Protein AF-A0A5Q3S4L8-F1 (afdb_monomer_lite)

Organism: NCBI:txid2666100

Foldseek 3Di:
DPPDDDDPVRLVPDDPVVNVVVVCVVCVVVVNDPPPPPPPPPPDPDDDDD

Secondary structure (DSSP, 8-state):
-------HHHHHTS-HHHHHHHHHHHHHHTT--------------PPPP-

Structure (mmCIF, N/CA/C/O backbone):
data_AF-A0A5Q3S4L8-F1
#
_entry.id   AF-A0A5Q3S4L8-F1
#
loop_
_atom_site.group_PDB
_atom_site.id
_atom_site.type_symbol
_atom_site.label_atom_id
_atom_site.label_alt_id
_atom_site.label_comp_id
_atom_site.label_asym_id
_atom_site.label_entity_id
_atom_site.label_seq_id
_atom_site.pdbx_PDB_ins_code
_atom_site.Cartn_x
_atom_site.Cartn_y
_atom_site.Cartn_z
_atom_site.occupancy
_atom_site.B_iso_or_equiv
_atom_site.auth_seq_id
_atom_site.auth_comp_id
_atom_site.auth_asym_id
_atom_site.auth_atom_id
_atom_site.pdbx_PDB_model_num
ATOM 1 N N . MET A 1 1 ? -6.850 10.127 -18.306 1.00 37.25 1 MET A N 1
ATOM 2 C CA . MET A 1 1 ? -5.404 9.928 -18.069 1.00 37.25 1 MET A CA 1
ATOM 3 C C . MET A 1 1 ? -5.278 8.838 -17.018 1.00 37.25 1 MET A C 1
ATOM 5 O O . MET A 1 1 ? -5.445 9.135 -15.843 1.00 37.25 1 MET A O 1
ATOM 9 N N . ALA A 1 2 ? -5.119 7.575 -17.420 1.00 47.25 2 ALA A N 1
ATOM 10 C CA . ALA A 1 2 ? -4.811 6.518 -16.459 1.00 47.25 2 ALA A C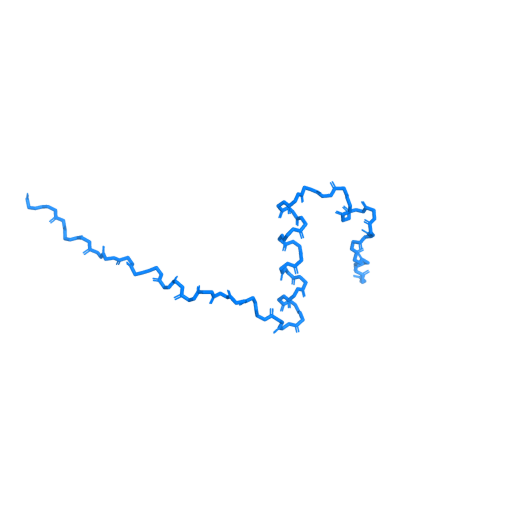A 1
ATOM 11 C C . ALA A 1 2 ? -3.404 6.810 -15.924 1.00 47.25 2 ALA A C 1
ATOM 13 O O . ALA A 1 2 ? -2.437 6.751 -16.680 1.00 47.25 2 ALA A O 1
ATOM 14 N N . LYS A 1 3 ? -3.303 7.251 -14.667 1.00 51.16 3 LYS A N 1
ATOM 15 C CA . LYS A 1 3 ? -2.016 7.479 -14.011 1.00 51.16 3 LYS A CA 1
ATOM 16 C C . LYS A 1 3 ? -1.368 6.105 -13.869 1.00 51.16 3 LYS A C 1
ATOM 18 O O . LYS A 1 3 ? -1.876 5.277 -13.119 1.00 51.16 3 LYS A O 1
ATOM 23 N N . ALA A 1 4 ? -0.331 5.833 -14.660 1.00 63.28 4 ALA A N 1
ATOM 24 C CA . ALA A 1 4 ? 0.474 4.634 -14.477 1.00 63.28 4 ALA A CA 1
ATOM 25 C C . ALA A 1 4 ? 0.947 4.612 -13.015 1.00 63.28 4 ALA A C 1
ATOM 27 O O . ALA A 1 4 ? 1.336 5.655 -12.484 1.00 63.28 4 ALA A O 1
ATOM 28 N N . GLY A 1 5 ? 0.800 3.464 -12.351 1.00 71.62 5 GLY A N 1
ATOM 29 C CA . GLY A 1 5 ? 1.233 3.290 -10.966 1.00 71.62 5 GLY A CA 1
ATOM 30 C C . GLY A 1 5 ? 2.739 3.513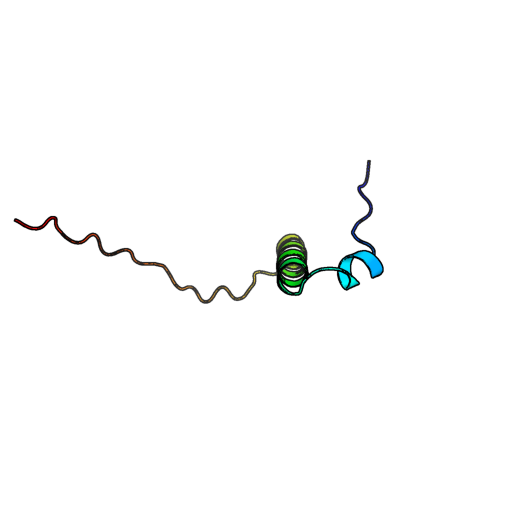 -10.796 1.00 71.62 5 GLY A C 1
ATOM 31 O O . GLY A 1 5 ? 3.463 3.723 -11.768 1.00 71.62 5 GLY A O 1
ATOM 32 N N . LEU A 1 6 ? 3.205 3.451 -9.549 1.00 81.19 6 LEU A N 1
ATOM 33 C CA . LEU A 1 6 ? 4.630 3.535 -9.227 1.00 81.19 6 LEU A CA 1
ATOM 34 C C . LEU A 1 6 ? 5.394 2.354 -9.841 1.00 81.19 6 LEU A C 1
ATOM 36 O O . LEU A 1 6 ? 4.941 1.208 -9.808 1.00 81.19 6 LEU A O 1
ATOM 40 N N . THR A 1 7 ? 6.568 2.635 -10.391 1.00 85.06 7 THR A N 1
ATOM 41 C CA . THR A 1 7 ? 7.513 1.627 -10.872 1.00 85.06 7 THR A CA 1
ATOM 42 C C . THR A 1 7 ? 8.255 0.972 -9.704 1.00 85.06 7 THR A C 1
ATOM 44 O O . THR A 1 7 ? 8.383 1.539 -8.620 1.00 85.06 7 THR A O 1
ATOM 47 N N . ALA A 1 8 ? 8.818 -0.219 -9.930 1.00 81.00 8 ALA A N 1
ATOM 48 C CA . ALA A 1 8 ? 9.585 -0.928 -8.903 1.00 81.00 8 ALA A CA 1
ATOM 49 C C . ALA A 1 8 ? 10.807 -0.130 -8.402 1.00 81.00 8 ALA A C 1
ATOM 51 O O . ALA A 1 8 ? 11.156 -0.216 -7.228 1.00 81.00 8 ALA A O 1
ATOM 52 N N . ALA A 1 9 ? 11.438 0.665 -9.274 1.00 85.88 9 ALA A N 1
ATOM 53 C CA . ALA A 1 9 ? 12.569 1.514 -8.904 1.00 85.88 9 ALA A CA 1
ATOM 54 C C . ALA A 1 9 ? 12.151 2.668 -7.979 1.00 85.88 9 ALA A C 1
ATOM 56 O O . ALA A 1 9 ? 12.877 2.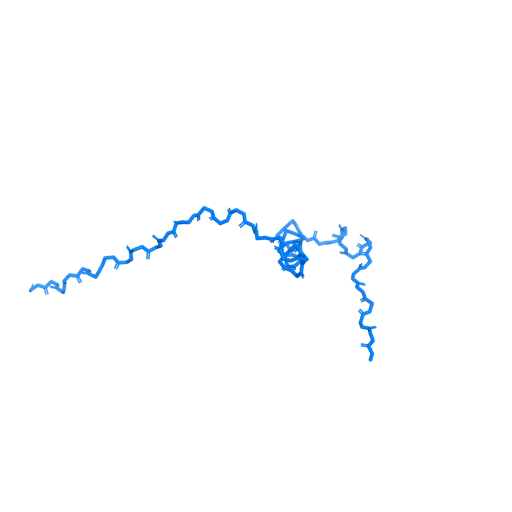994 -7.044 1.00 85.88 9 ALA A O 1
ATOM 57 N N . GLU A 1 10 ? 10.972 3.251 -8.206 1.00 87.12 10 GLU A N 1
ATOM 58 C CA . GLU A 1 10 ? 10.429 4.307 -7.345 1.00 87.12 10 GLU A CA 1
ATOM 59 C C . GLU A 1 10 ? 10.071 3.764 -5.962 1.00 87.12 10 GLU A C 1
ATOM 61 O O . GLU A 1 10 ? 10.410 4.392 -4.966 1.00 87.12 10 GLU A O 1
ATOM 66 N N . VAL A 1 11 ? 9.474 2.568 -5.886 1.00 82.25 11 VAL A N 1
ATOM 67 C CA . VAL A 1 11 ? 9.194 1.900 -4.602 1.00 82.25 11 VAL A CA 1
ATOM 68 C C . VAL A 1 11 ? 10.491 1.549 -3.866 1.00 82.25 11 VAL A C 1
ATOM 70 O O . VAL A 1 11 ? 10.580 1.735 -2.657 1.00 82.25 11 VAL A O 1
ATOM 73 N N . ALA A 1 12 ? 11.526 1.095 -4.579 1.00 84.62 12 ALA A N 1
ATOM 74 C CA . ALA A 1 12 ? 12.819 0.762 -3.977 1.00 84.62 12 ALA A CA 1
ATOM 75 C C . ALA A 1 12 ? 13.580 1.984 -3.430 1.00 84.62 12 ALA A C 1
ATOM 77 O O . ALA A 1 12 ? 14.441 1.829 -2.566 1.00 84.62 12 ALA A O 1
ATOM 78 N N . ALA A 1 13 ? 13.277 3.185 -3.929 1.00 91.88 13 ALA A N 1
ATOM 79 C CA . ALA A 1 13 ? 13.867 4.434 -3.459 1.00 91.88 13 ALA A CA 1
ATOM 80 C C . ALA A 1 13 ? 13.129 5.048 -2.254 1.00 91.88 13 ALA A C 1
ATOM 82 O O . ALA A 1 13 ? 13.626 6.015 -1.675 1.00 91.88 13 ALA A O 1
ATOM 83 N N . MET A 1 14 ? 11.959 4.519 -1.876 1.00 90.50 14 MET A N 1
ATOM 84 C CA . MET A 1 14 ? 11.176 5.023 -0.747 1.00 90.50 14 MET A CA 1
ATOM 85 C C . MET A 1 14 ? 11.855 4.737 0.589 1.00 90.50 14 MET A C 1
ATOM 87 O O . MET A 1 14 ? 12.498 3.701 0.787 1.00 90.50 14 MET A O 1
ATOM 91 N N . SER A 1 15 ? 11.640 5.626 1.558 1.00 93.06 15 SER A N 1
ATOM 92 C CA . SER A 1 15 ? 11.907 5.276 2.948 1.00 93.06 15 SER A CA 1
ATOM 93 C C . SER A 1 15 ? 10.995 4.129 3.389 1.00 93.06 15 SER A C 1
ATOM 95 O O . SER A 1 15 ? 9.915 3.909 2.838 1.00 93.06 15 SER A O 1
ATOM 97 N N . HIS A 1 16 ? 11.402 3.407 4.435 1.00 85.50 16 HIS A N 1
ATOM 98 C CA . HIS A 1 16 ? 10.588 2.317 4.973 1.00 85.50 16 HIS A CA 1
ATOM 99 C C . HIS A 1 16 ? 9.171 2.778 5.360 1.00 85.50 16 HIS A C 1
ATOM 101 O O . HIS A 1 16 ? 8.202 2.070 5.101 1.00 85.50 16 HIS A O 1
ATOM 107 N N . ALA A 1 17 ? 9.048 3.984 5.926 1.00 87.50 17 ALA A N 1
ATOM 108 C CA . ALA A 1 17 ? 7.765 4.559 6.317 1.00 87.50 17 ALA A CA 1
ATOM 109 C C . ALA A 1 17 ? 6.860 4.854 5.108 1.00 87.50 17 ALA A C 1
ATOM 111 O O . ALA A 1 17 ? 5.670 4.551 5.141 1.00 87.50 17 ALA A O 1
ATOM 112 N N . GLU A 1 18 ? 7.420 5.409 4.032 1.00 88.50 18 GLU A N 1
ATOM 113 C CA . GLU A 1 18 ? 6.672 5.698 2.802 1.00 88.50 18 GLU A CA 1
ATOM 114 C C . GLU A 1 18 ? 6.247 4.415 2.084 1.00 88.50 18 GLU A C 1
ATOM 116 O O . GLU A 1 18 ? 5.096 4.300 1.667 1.00 88.50 18 GLU A O 1
ATOM 121 N N . ALA A 1 19 ? 7.142 3.425 1.999 1.00 88.31 19 ALA A N 1
ATOM 122 C CA . ALA A 1 19 ? 6.839 2.132 1.394 1.00 88.31 19 ALA A CA 1
ATOM 123 C C . ALA A 1 19 ? 5.734 1.384 2.159 1.00 88.31 19 ALA A C 1
ATOM 125 O O . ALA A 1 19 ? 4.850 0.798 1.536 1.00 88.31 19 ALA A O 1
ATOM 126 N N . ALA A 1 20 ? 5.756 1.434 3.496 1.00 86.81 20 ALA A N 1
ATOM 127 C CA . ALA A 1 20 ? 4.722 0.836 4.339 1.00 86.81 20 ALA A CA 1
ATOM 128 C C . ALA A 1 20 ? 3.356 1.510 4.134 1.00 86.81 20 ALA A C 1
ATOM 130 O O . ALA A 1 20 ? 2.371 0.827 3.868 1.00 86.81 20 ALA A O 1
ATOM 131 N N . ALA A 1 21 ? 3.305 2.845 4.164 1.00 87.56 21 ALA A N 1
ATOM 132 C CA . ALA A 1 21 ? 2.060 3.583 3.958 1.00 87.56 21 ALA A CA 1
ATOM 133 C C . ALA A 1 21 ? 1.472 3.368 2.552 1.00 87.56 21 ALA A C 1
ATOM 135 O O . ALA A 1 21 ? 0.258 3.246 2.396 1.00 87.56 21 ALA A O 1
ATOM 136 N N . TRP A 1 22 ? 2.325 3.287 1.526 1.00 88.19 22 TRP A N 1
ATOM 137 C CA . TRP A 1 22 ? 1.894 2.947 0.170 1.00 88.19 22 TRP A CA 1
ATOM 138 C C . TRP A 1 22 ? 1.326 1.525 0.087 1.00 88.19 22 TRP A C 1
ATOM 140 O O . TRP A 1 22 ? 0.280 1.320 -0.527 1.00 88.19 22 TRP A O 1
ATOM 150 N N . ALA A 1 23 ? 1.990 0.546 0.708 1.00 86.81 23 ALA A N 1
ATOM 151 C CA . ALA A 1 23 ? 1.507 -0.831 0.729 1.00 86.81 23 ALA A CA 1
ATOM 152 C C . ALA A 1 23 ? 0.133 -0.933 1.412 1.00 86.81 23 ALA A C 1
ATOM 154 O O . ALA A 1 23 ? -0.757 -1.597 0.880 1.00 86.81 23 ALA A O 1
ATOM 155 N N . ASP A 1 24 ? -0.070 -0.222 2.523 1.00 87.25 24 ASP A N 1
ATOM 156 C CA . ASP A 1 24 ? -1.365 -0.153 3.206 1.00 87.25 24 ASP A CA 1
ATOM 157 C C . ASP A 1 24 ? -2.461 0.443 2.308 1.00 87.25 24 ASP A C 1
ATOM 159 O O . ASP A 1 24 ? -3.556 -0.112 2.230 1.00 87.25 24 ASP A O 1
ATOM 163 N N . ASP A 1 25 ? -2.175 1.523 1.574 1.00 86.19 25 ASP A N 1
ATOM 164 C CA . ASP A 1 25 ? -3.126 2.152 0.641 1.00 86.19 25 ASP A CA 1
ATOM 165 C C . ASP A 1 25 ? -3.521 1.214 -0.517 1.00 86.19 25 ASP A C 1
ATOM 167 O O . ASP A 1 25 ? -4.696 1.117 -0.895 1.00 86.19 25 ASP A O 1
ATOM 171 N N . VAL A 1 26 ? -2.556 0.447 -1.041 1.00 87.62 26 VAL A N 1
ATOM 172 C CA . VAL A 1 26 ? -2.807 -0.590 -2.056 1.00 87.62 26 VAL A CA 1
ATOM 173 C C . VAL A 1 26 ? -3.697 -1.696 -1.493 1.00 87.62 26 VAL A C 1
ATOM 175 O O . VAL A 1 26 ? -4.680 -2.078 -2.131 1.00 87.62 26 VAL A O 1
ATOM 178 N N . LEU A 1 27 ? -3.388 -2.204 -0.299 1.00 87.69 27 LEU A N 1
ATOM 179 C CA . LEU A 1 27 ? -4.173 -3.256 0.350 1.00 87.69 27 LEU A CA 1
ATOM 180 C C . LEU A 1 27 ? -5.605 -2.788 0.644 1.00 87.69 27 LEU A C 1
ATOM 182 O O . LEU A 1 27 ? -6.560 -3.494 0.310 1.00 87.69 27 LEU A O 1
ATOM 186 N N . LEU A 1 28 ? -5.770 -1.570 1.164 1.00 86.25 28 LEU A N 1
ATOM 187 C CA . LEU A 1 28 ? -7.076 -0.952 1.401 1.00 86.25 28 LEU A CA 1
ATOM 188 C C . LEU A 1 28 ? -7.885 -0.801 0.110 1.00 86.25 28 LEU A C 1
ATOM 190 O O . LEU A 1 28 ? -9.075 -1.117 0.093 1.00 86.25 28 LEU A O 1
ATOM 194 N N . SER A 1 29 ? -7.244 -0.380 -0.984 1.00 84.81 29 SER A N 1
ATOM 195 C CA . SER A 1 29 ? -7.882 -0.263 -2.303 1.00 84.81 29 SER A CA 1
ATOM 196 C C . SER A 1 29 ? -8.365 -1.611 -2.853 1.00 84.81 29 SER A C 1
ATOM 198 O O . SER A 1 29 ? -9.347 -1.661 -3.593 1.00 84.81 29 SER A O 1
ATOM 200 N N . LEU A 1 30 ? -7.715 -2.713 -2.466 1.00 88.06 30 LEU A N 1
ATOM 201 C CA . LEU A 1 30 ? -8.130 -4.084 -2.789 1.00 88.06 30 LEU A CA 1
ATOM 202 C C . LEU A 1 30 ? -9.194 -4.637 -1.825 1.00 88.06 30 LEU A C 1
ATOM 204 O O . LEU A 1 30 ? -9.623 -5.782 -1.969 1.00 88.06 30 LEU A O 1
ATOM 208 N N . GLY A 1 31 ? -9.627 -3.845 -0.841 1.00 85.50 31 GLY A N 1
ATOM 209 C CA . GLY A 1 31 ? -10.567 -4.268 0.195 1.00 85.50 31 GLY A CA 1
ATOM 210 C C . GLY A 1 31 ? -9.941 -5.165 1.266 1.00 85.50 31 GLY A C 1
ATOM 211 O O . GLY A 1 31 ? -10.667 -5.716 2.095 1.00 85.50 31 GLY A O 1
ATOM 212 N N . VAL A 1 32 ? -8.611 -5.307 1.281 1.00 85.50 32 VAL A N 1
ATOM 213 C CA . VAL A 1 32 ? -7.894 -5.977 2.366 1.00 85.50 32 VAL A CA 1
ATOM 214 C C . VAL A 1 32 ? -7.874 -5.019 3.544 1.00 85.50 32 VAL A C 1
ATOM 216 O O . VAL A 1 32 ? -7.181 -4.003 3.549 1.00 85.50 32 VAL A O 1
ATOM 219 N N . LYS A 1 33 ? -8.685 -5.330 4.551 1.00 74.94 33 LYS A N 1
ATOM 220 C CA . LYS A 1 33 ? -8.700 -4.568 5.790 1.00 74.94 33 LYS A CA 1
ATOM 221 C C . LYS A 1 33 ? -7.454 -4.973 6.581 1.00 74.94 33 LYS A C 1
ATOM 223 O O . LYS A 1 33 ? -7.334 -6.162 6.882 1.00 74.94 33 LYS A O 1
ATOM 228 N N . PRO A 1 34 ? -6.537 -4.047 6.916 1.00 67.56 34 PRO A N 1
ATOM 229 C CA . PRO A 1 34 ? -5.488 -4.375 7.865 1.00 67.56 34 PRO A CA 1
ATOM 230 C C . PRO A 1 34 ? -6.163 -4.861 9.147 1.00 67.56 34 PRO A C 1
ATOM 232 O O . PRO A 1 34 ? -7.261 -4.396 9.487 1.00 67.56 34 PRO A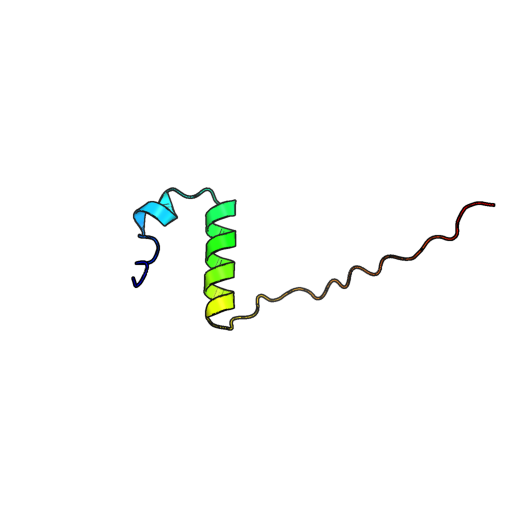 O 1
ATOM 235 N N . GLU A 1 35 ? -5.528 -5.804 9.841 1.00 67.62 35 GLU A N 1
ATOM 236 C CA . GLU A 1 35 ? -5.928 -6.185 11.191 1.00 67.62 35 GLU A CA 1
ATOM 237 C C . GLU A 1 35 ? -5.678 -4.980 12.100 1.00 67.62 35 GLU A C 1
ATOM 239 O O . GLU A 1 35 ? -4.686 -4.881 12.813 1.00 67.62 35 GLU A O 1
ATOM 244 N N . SER A 1 36 ? -6.568 -3.993 12.017 1.00 60.16 36 SER A N 1
ATOM 245 C CA . SER A 1 36 ? -6.720 -2.973 13.026 1.00 60.16 36 SER A CA 1
ATOM 246 C C . SER A 1 36 ? -7.109 -3.750 14.268 1.00 60.16 36 SER A C 1
ATOM 248 O O . SER A 1 36 ? -8.279 -4.079 14.468 1.00 60.16 36 SER A O 1
ATOM 250 N N . GLY A 1 37 ? -6.100 -4.071 15.081 1.00 56.06 37 GLY A N 1
ATOM 251 C CA . GLY A 1 37 ? -6.275 -4.243 16.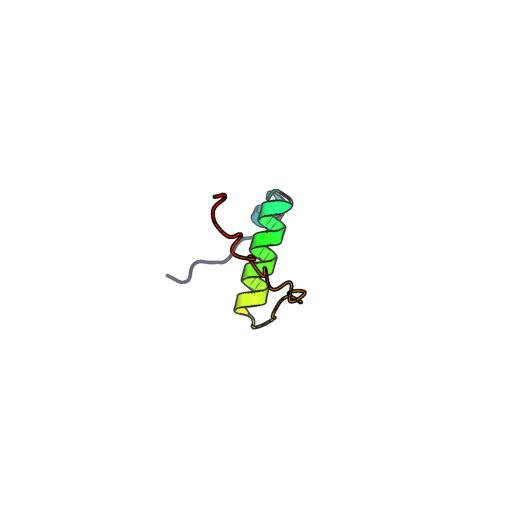509 1.00 56.06 37 GLY A CA 1
ATOM 252 C C . GLY A 1 37 ? -7.180 -3.101 16.932 1.00 56.06 37 GLY A C 1
ATOM 253 O O . GLY A 1 37 ? -6.837 -1.931 16.749 1.00 56.06 37 GLY A O 1
ATOM 254 N N . GLY A 1 38 ? -8.414 -3.456 17.283 1.00 55.81 38 GLY A N 1
ATOM 255 C CA . GLY A 1 38 ? -9.498 -2.530 17.558 1.00 55.81 38 GLY A CA 1
ATOM 256 C C . GLY A 1 38 ? -9.260 -1.814 18.875 1.00 55.81 38 GLY A C 1
ATOM 257 O O . GLY A 1 38 ? -10.081 -1.910 19.783 1.00 55.81 38 GLY A O 1
ATOM 258 N N . ASP A 1 39 ? -8.144 -1.104 18.981 1.00 62.38 39 ASP A N 1
ATOM 259 C CA . ASP A 1 39 ? -7.848 -0.232 20.095 1.00 62.38 39 ASP A CA 1
ATOM 260 C C . ASP A 1 39 ? -8.723 1.002 19.925 1.00 62.38 39 ASP A C 1
ATOM 262 O O . ASP A 1 39 ? -8.369 2.031 19.347 1.00 62.38 39 ASP A O 1
ATOM 266 N N . VAL A 1 40 ? -9.951 0.854 20.405 1.00 66.44 40 VAL A N 1
ATOM 267 C CA . VAL A 1 40 ? -10.858 1.962 20.630 1.00 66.44 40 VAL A CA 1
ATOM 268 C C . VAL A 1 40 ? -10.178 2.877 21.642 1.00 66.44 40 VAL A C 1
ATOM 270 O O . VAL A 1 40 ? -10.065 2.550 22.823 1.00 66.44 40 VAL A O 1
ATOM 273 N N . ILE A 1 41 ? -9.733 4.050 21.192 1.00 69.81 41 ILE A N 1
ATOM 274 C CA . ILE A 1 41 ? -9.249 5.097 22.092 1.00 69.81 41 ILE A CA 1
ATOM 275 C C . ILE A 1 41 ? -10.456 5.640 22.869 1.00 69.81 41 ILE A C 1
ATOM 277 O O . ILE A 1 41 ? -11.154 6.556 22.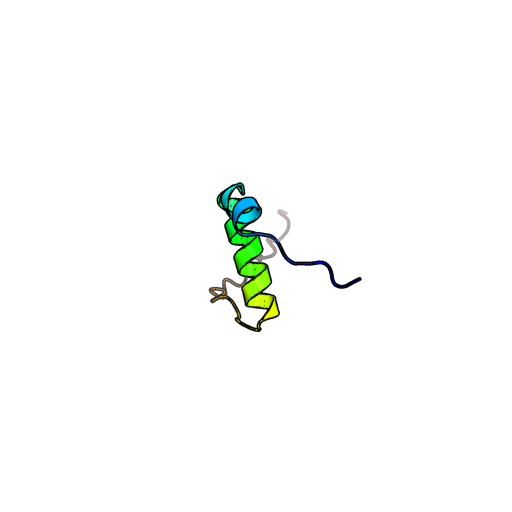429 1.00 69.81 41 ILE A O 1
ATOM 281 N N . ILE A 1 42 ? -10.719 5.076 24.049 1.00 70.56 42 ILE A N 1
ATOM 282 C CA . ILE A 1 42 ? -11.716 5.604 24.984 1.00 70.56 42 ILE A CA 1
ATOM 283 C C . ILE A 1 42 ? -11.084 6.782 25.729 1.00 70.56 42 ILE A C 1
ATOM 285 O O . ILE A 1 42 ? -10.424 6.621 26.756 1.00 70.56 42 ILE A O 1
ATOM 289 N N . SER A 1 43 ? -11.297 7.998 25.221 1.00 74.19 43 SER A N 1
ATOM 290 C CA . SER A 1 43 ? -10.942 9.210 25.966 1.00 74.19 43 SER A CA 1
ATOM 291 C C . SER A 1 43 ? -11.902 9.391 27.148 1.00 74.19 43 SER A C 1
ATOM 293 O O . SER A 1 43 ? -13.051 9.812 27.006 1.00 74.19 43 SER A O 1
ATOM 295 N N . GLN A 1 44 ? -11.450 9.050 28.356 1.00 77.25 44 GLN A N 1
ATOM 296 C CA . GLN A 1 44 ? -12.199 9.382 29.565 1.00 77.25 44 GLN A CA 1
ATOM 297 C C . GLN A 1 44 ? -12.185 10.904 29.749 1.00 77.25 44 GLN A C 1
ATOM 299 O O . GLN A 1 44 ? -11.132 11.505 29.973 1.00 77.25 44 GLN A O 1
ATOM 304 N N . ARG A 1 45 ? -13.355 11.549 29.669 1.00 75.75 45 ARG A N 1
ATOM 305 C CA . ARG A 1 45 ? -13.493 12.967 30.025 1.00 75.75 45 ARG A CA 1
ATOM 306 C C . ARG A 1 45 ? -13.247 13.115 31.527 1.00 75.75 45 ARG A C 1
ATOM 308 O O . ARG A 1 45 ? -14.140 12.852 32.330 1.00 75.75 45 ARG A O 1
ATOM 315 N N . ARG A 1 46 ? -12.036 13.524 31.920 1.00 74.19 46 ARG A N 1
ATOM 316 C CA . ARG A 1 46 ? -11.759 13.921 33.308 1.00 74.19 46 ARG A CA 1
ATOM 317 C C . ARG A 1 46 ? -12.642 15.123 33.652 1.00 74.19 46 ARG A C 1
ATOM 319 O O . ARG A 1 46 ? -12.738 16.065 32.865 1.00 74.19 46 ARG A O 1
ATOM 326 N N . LYS A 1 47 ? -13.311 15.079 34.808 1.00 75.19 47 LYS A N 1
ATOM 327 C CA . LYS A 1 47 ? -14.028 16.245 35.340 1.00 75.19 47 LYS A CA 1
ATOM 328 C C . LYS A 1 47 ? -13.024 17.384 35.542 1.00 75.19 47 LYS A C 1
ATOM 330 O O . LYS A 1 47 ? -11.872 17.125 35.895 1.00 75.19 47 LYS A O 1
ATOM 335 N N . LYS A 1 48 ? -13.450 18.626 35.281 1.00 69.38 48 LYS A N 1
ATOM 336 C CA . LYS A 1 48 ? -12.644 19.804 35.624 1.00 69.38 48 LYS A CA 1
ATOM 337 C C . LYS A 1 48 ? -12.320 19.757 37.129 1.00 69.38 48 LYS A C 1
ATOM 339 O O . LYS A 1 48 ? -13.220 19.385 37.883 1.00 69.38 48 LYS A O 1
ATOM 344 N N . PRO A 1 49 ? -11.083 20.081 37.546 1.00 76.06 49 PRO A N 1
ATOM 345 C CA . PRO A 1 49 ? -10.763 20.251 38.961 1.00 76.06 49 PRO A CA 1
ATOM 346 C C . PRO A 1 49 ? -11.652 21.351 39.556 1.00 76.06 49 PRO A C 1
ATOM 348 O O . PRO A 1 49 ? -11.895 22.347 38.868 1.00 76.06 49 PRO A O 1
ATOM 351 N N . GLU A 1 50 ? -12.155 21.129 40.773 1.00 68.62 50 GLU A N 1
ATOM 352 C CA . GLU A 1 50 ? -12.843 22.148 41.584 1.00 68.62 50 GLU A CA 1
ATOM 353 C C . GLU A 1 50 ? -11.866 23.220 42.079 1.00 68.62 50 GLU A C 1
ATOM 355 O O . GLU A 1 50 ? -10.699 22.863 42.374 1.00 68.62 50 GLU A O 1
#

pLDDT: mean 77.06, std 12.65, range [37.25, 93.06]

Sequence (50 aa):
MAKAGLTAAEVAAMSHAEAAAWADDVLLSLGVKPESGGDVIISQRRKKPE

Radius of gyration: 18.79 Å; chains: 1; bounding box: 28×28×60 Å